Protein AF-A0A497L5P1-F1 (afdb_monomer_lite)

Secondary structure (DSSP, 8-state):
-EEEES---HHHHHHHHHHHHHHH-S--EEEE-----SS-SS--GGG-

Structure (mmCIF, N/CA/C/O backbone):
data_AF-A0A497L5P1-F1
#
_entry.id   AF-A0A497L5P1-F1
#
loop_
_atom_site.group_PDB
_atom_site.id
_atom_site.type_symbol
_atom_site.label_atom_id
_atom_site.label_alt_id
_atom_site.label_comp_id
_atom_site.label_asym_id
_atom_site.label_entity_id
_atom_site.label_seq_id
_atom_site.pdbx_PDB_ins_code
_atom_site.Cartn_x
_atom_site.Cartn_y
_atom_site.Cartn_z
_atom_site.occupancy
_atom_site.B_iso_or_equiv
_atom_site.auth_seq_id
_atom_site.auth_comp_id
_atom_site.auth_asym_id
_atom_site.auth_atom_id
_atom_site.pdbx_PDB_model_num
ATOM 1 N N . MET A 1 1 ? -14.458 2.640 6.288 1.00 92.62 1 MET A N 1
ATOM 2 C CA . MET A 1 1 ? -13.887 2.912 4.948 1.00 92.62 1 MET A CA 1
ATOM 3 C C . MET A 1 1 ? -13.100 1.691 4.498 1.00 92.62 1 MET A C 1
ATOM 5 O O . MET A 1 1 ? -12.448 1.089 5.342 1.00 92.62 1 MET A O 1
ATOM 9 N N . LYS A 1 2 ? -13.168 1.316 3.214 1.00 95.94 2 LYS A N 1
ATOM 10 C CA . LYS A 1 2 ? -12.373 0.212 2.651 1.00 95.94 2 LYS A CA 1
ATOM 11 C C . LYS A 1 2 ? -11.239 0.776 1.802 1.00 95.94 2 LYS A C 1
ATOM 13 O O . LYS A 1 2 ? -11.490 1.644 0.973 1.00 95.94 2 LYS A O 1
ATOM 18 N N . VAL A 1 3 ? -10.025 0.280 2.010 1.00 97.44 3 VAL A N 1
ATOM 19 C CA . VAL A 1 3 ? -8.809 0.737 1.325 1.00 97.44 3 VAL A CA 1
ATOM 20 C C . VAL A 1 3 ? -8.086 -0.483 0.764 1.00 97.44 3 VAL A C 1
ATOM 22 O O . VAL A 1 3 ? -7.726 -1.395 1.512 1.00 97.44 3 VAL A O 1
ATOM 25 N N . ALA A 1 4 ? -7.881 -0.511 -0.552 1.00 97.56 4 ALA A N 1
ATOM 26 C CA . ALA A 1 4 ? -7.100 -1.545 -1.221 1.00 97.56 4 ALA A CA 1
ATOM 27 C C . ALA A 1 4 ? -5.668 -1.046 -1.449 1.00 97.56 4 ALA A C 1
ATOM 29 O O . ALA A 1 4 ? -5.466 0.011 -2.042 1.00 97.56 4 ALA A O 1
ATOM 30 N N . VAL A 1 5 ? -4.675 -1.805 -0.989 1.00 97.69 5 VAL A N 1
ATOM 31 C CA . VAL A 1 5 ? -3.252 -1.495 -1.177 1.00 97.69 5 VAL A CA 1
ATOM 32 C C . VAL A 1 5 ? -2.698 -2.428 -2.243 1.00 97.69 5 VAL A C 1
ATOM 34 O O . VAL A 1 5 ? -2.644 -3.636 -2.022 1.00 97.69 5 VAL A O 1
ATOM 37 N N . GLY A 1 6 ? -2.261 -1.874 -3.377 1.00 97.12 6 GLY A N 1
ATOM 38 C CA . GLY A 1 6 ? -1.647 -2.601 -4.499 1.00 97.12 6 GLY A CA 1
ATOM 39 C C . GLY A 1 6 ? -0.236 -3.127 -4.203 1.00 97.12 6 GLY A C 1
ATOM 40 O O . GLY A 1 6 ? 0.682 -2.957 -4.997 1.00 97.12 6 GLY A O 1
ATOM 41 N N . SER A 1 7 ? -0.011 -3.682 -3.014 1.00 95.75 7 SER A N 1
ATOM 42 C CA . SER A 1 7 ? 1.268 -4.236 -2.588 1.00 95.75 7 SER A CA 1
ATOM 43 C C . SER A 1 7 ? 1.060 -5.307 -1.525 1.00 95.75 7 SER A C 1
ATOM 45 O O . SER A 1 7 ? 0.204 -5.174 -0.653 1.00 95.75 7 SER A O 1
ATOM 47 N N . ALA A 1 8 ? 1.895 -6.345 -1.565 1.00 95.44 8 ALA A N 1
ATOM 48 C CA . ALA A 1 8 ? 1.988 -7.358 -0.513 1.00 95.44 8 ALA A CA 1
ATOM 49 C C . ALA A 1 8 ? 3.094 -7.048 0.519 1.00 95.44 8 ALA A C 1
ATOM 51 O O . ALA A 1 8 ? 3.342 -7.854 1.411 1.00 95.44 8 ALA A O 1
ATOM 52 N N . ASN A 1 9 ? 3.787 -5.907 0.403 1.00 96.50 9 ASN A N 1
ATOM 53 C CA . ASN A 1 9 ? 4.847 -5.543 1.341 1.00 96.50 9 ASN A CA 1
ATOM 54 C C . ASN A 1 9 ? 4.237 -5.124 2.700 1.00 96.50 9 ASN A C 1
ATOM 56 O O . ASN A 1 9 ? 3.491 -4.139 2.739 1.00 96.50 9 ASN A O 1
ATOM 60 N N . PRO A 1 10 ? 4.573 -5.806 3.814 1.00 96.56 10 PRO A N 1
ATOM 61 C CA . PRO A 1 10 ? 3.977 -5.538 5.123 1.00 96.56 10 PRO A CA 1
ATOM 62 C C . PRO A 1 10 ? 4.240 -4.115 5.629 1.00 96.56 10 PRO A C 1
ATOM 64 O O . PRO A 1 10 ? 3.361 -3.533 6.259 1.00 96.56 10 PRO A O 1
ATOM 67 N N . VAL A 1 11 ? 5.391 -3.521 5.297 1.00 98.06 11 VAL A N 1
ATOM 68 C CA . VAL A 1 11 ? 5.742 -2.150 5.702 1.00 98.06 11 VAL A CA 1
ATOM 69 C C . VAL A 1 11 ? 4.826 -1.137 5.018 1.00 98.06 11 VAL A C 1
ATOM 71 O O . VAL A 1 11 ? 4.283 -0.251 5.672 1.00 98.06 11 VAL A O 1
ATOM 74 N N . LYS A 1 12 ? 4.573 -1.302 3.711 1.00 97.19 12 LYS A N 1
ATOM 75 C CA . LYS A 1 12 ? 3.648 -0.425 2.972 1.00 97.19 12 LYS A CA 1
ATOM 76 C C . LYS A 1 12 ? 2.220 -0.549 3.507 1.00 97.19 12 LYS A C 1
ATOM 78 O O . LYS A 1 12 ? 1.527 0.452 3.650 1.00 97.19 12 LYS A O 1
ATOM 83 N N . ILE A 1 13 ? 1.786 -1.766 3.835 1.00 97.75 13 ILE A N 1
ATOM 84 C CA . ILE A 1 13 ? 0.450 -2.018 4.393 1.00 97.75 13 ILE A CA 1
ATOM 85 C C . ILE A 1 13 ? 0.294 -1.363 5.776 1.00 97.75 13 ILE A C 1
ATOM 87 O O . ILE A 1 13 ? -0.755 -0.779 6.052 1.00 97.75 13 ILE A O 1
ATOM 91 N N . GLN A 1 14 ? 1.312 -1.449 6.641 1.00 97.44 14 GLN A N 1
ATOM 92 C CA . GLN A 1 14 ? 1.298 -0.818 7.966 1.00 97.44 14 GLN A CA 1
ATOM 93 C C . GLN A 1 14 ? 1.282 0.708 7.872 1.00 97.44 14 GLN A C 1
ATOM 95 O O . GLN A 1 14 ? 0.413 1.325 8.480 1.00 97.44 14 GLN A O 1
ATOM 100 N N . ALA A 1 15 ? 2.136 1.297 7.031 1.00 98.06 15 ALA A N 1
ATOM 101 C CA . ALA A 1 15 ? 2.171 2.744 6.829 1.00 98.06 15 ALA A CA 1
ATOM 102 C C . ALA A 1 15 ? 0.805 3.299 6.384 1.00 98.06 15 ALA A C 1
ATOM 104 O O . ALA A 1 15 ? 0.308 4.274 6.942 1.00 98.06 15 ALA A O 1
ATOM 105 N N . VAL A 1 16 ? 0.145 2.637 5.425 1.00 97.75 16 VAL A N 1
ATOM 106 C CA . VAL A 1 16 ? -1.204 3.038 4.991 1.00 97.75 16 VAL A CA 1
ATOM 107 C C . VAL A 1 16 ? -2.216 2.884 6.129 1.00 97.75 16 VAL A C 1
ATOM 109 O O . VAL A 1 16 ? -3.055 3.760 6.315 1.00 97.75 16 VAL A O 1
ATOM 112 N N . ARG A 1 17 ? -2.152 1.799 6.912 1.00 96.88 17 ARG A N 1
ATOM 113 C CA . ARG A 1 17 ? -3.063 1.580 8.047 1.00 96.88 17 ARG A CA 1
ATOM 114 C C . ARG A 1 17 ? -2.962 2.692 9.087 1.00 96.88 17 ARG A C 1
ATOM 116 O O . ARG A 1 17 ? -4.000 3.140 9.561 1.00 96.88 17 ARG A O 1
ATOM 123 N N . GLU A 1 18 ? -1.748 3.084 9.455 1.00 97.50 18 GLU A N 1
ATOM 124 C CA . GLU A 1 18 ? -1.495 4.115 10.466 1.00 97.50 18 GLU A CA 1
ATOM 125 C C . GLU A 1 18 ? -2.044 5.466 10.007 1.00 97.50 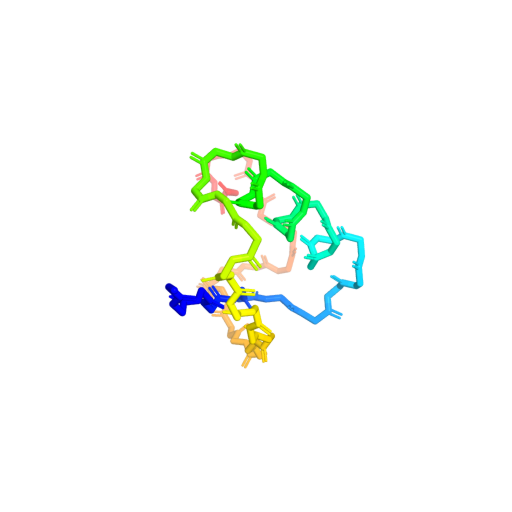18 GLU A C 1
ATOM 127 O O . GLU A 1 18 ? -2.939 6.009 10.652 1.00 97.50 18 GLU A O 1
ATOM 132 N N . VAL A 1 19 ? -1.622 5.933 8.828 1.00 97.94 19 VAL A N 1
ATOM 133 C CA . VAL A 1 19 ? -2.040 7.238 8.292 1.00 97.94 19 VAL A CA 1
ATOM 134 C C . VAL A 1 19 ? -3.550 7.296 8.062 1.00 97.94 19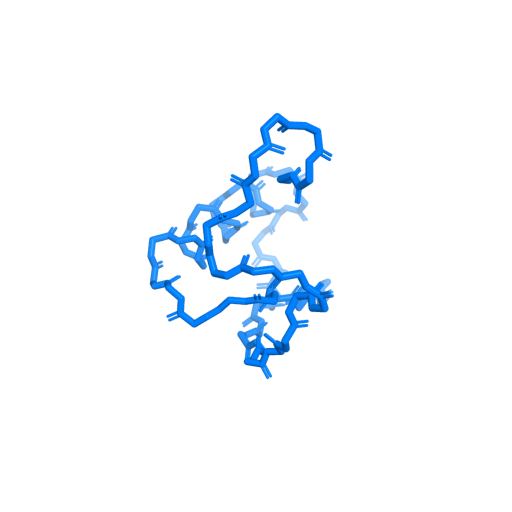 VAL A C 1
ATOM 136 O O . VAL A 1 19 ? -4.200 8.282 8.403 1.00 97.94 19 VAL A O 1
ATOM 139 N N . PHE A 1 20 ? -4.157 6.238 7.512 1.00 97.81 20 PHE A N 1
ATOM 140 C CA . PHE A 1 20 ? -5.602 6.257 7.279 1.00 97.81 20 PHE A CA 1
ATOM 141 C C . PHE A 1 20 ? -6.405 6.225 8.578 1.00 97.81 20 PHE A C 1
ATOM 143 O O . PHE A 1 20 ? -7.471 6.834 8.629 1.00 97.81 20 PHE A O 1
ATOM 150 N N . ARG A 1 21 ? -5.929 5.539 9.622 1.00 96.38 21 ARG A N 1
ATOM 151 C CA . ARG A 1 21 ? -6.593 5.571 10.931 1.00 96.38 21 ARG A CA 1
ATOM 152 C C . ARG A 1 21 ? -6.464 6.925 11.606 1.00 96.38 21 ARG A C 1
ATOM 154 O O . ARG A 1 21 ? -7.430 7.383 12.203 1.00 96.38 21 ARG A O 1
ATOM 161 N N . GLU A 1 22 ? -5.312 7.570 11.471 1.00 97.50 22 GLU A N 1
ATOM 162 C CA . GLU A 1 22 ? -5.087 8.916 11.994 1.00 97.50 22 GLU A CA 1
ATOM 163 C C . GLU A 1 22 ? -6.021 9.939 11.332 1.00 97.50 22 GLU A C 1
ATOM 165 O O . GLU A 1 22 ? -6.696 10.702 12.018 1.00 97.50 22 GLU A O 1
ATOM 170 N N . VAL A 1 23 ? -6.122 9.915 9.999 1.00 97.56 23 VAL A N 1
ATOM 171 C CA . VAL A 1 23 ? -6.884 10.918 9.235 1.00 97.56 23 VAL A CA 1
ATOM 172 C C . VAL A 1 23 ? -8.389 10.629 9.213 1.00 97.56 23 VAL A C 1
ATOM 174 O O . VAL A 1 23 ? -9.199 11.553 9.280 1.00 97.56 23 VAL A O 1
ATOM 177 N N . PHE A 1 24 ? -8.788 9.358 9.103 1.00 96.00 24 PHE A N 1
ATOM 178 C CA . PHE A 1 24 ? -10.188 8.956 8.893 1.00 96.00 24 PHE A CA 1
ATOM 179 C C . PHE A 1 24 ? -10.805 8.207 10.087 1.00 96.00 24 PHE A C 1
ATOM 181 O O . PHE A 1 24 ? -11.970 7.800 10.024 1.00 96.00 24 PHE A O 1
ATOM 188 N N . GLY A 1 25 ? -10.053 8.036 11.177 1.00 94.06 25 GLY A N 1
ATOM 189 C CA . GLY A 1 25 ? -10.467 7.326 12.385 1.00 94.06 25 GLY A CA 1
ATOM 190 C C . GLY A 1 25 ? -10.304 5.803 12.306 1.00 94.06 25 GLY A C 1
ATOM 191 O O . GLY A 1 25 ? -9.977 5.219 11.278 1.00 94.06 25 GLY A O 1
ATOM 192 N N . GLU A 1 26 ? -10.594 5.116 13.411 1.00 91.06 26 GLU A N 1
ATOM 193 C CA . GLU A 1 26 ? -10.280 3.686 13.589 1.00 91.06 26 GLU A CA 1
ATOM 194 C C . GLU A 1 26 ? -11.026 2.718 12.649 1.00 91.06 26 GLU A C 1
ATOM 196 O O . GLU A 1 26 ? -10.578 1.591 12.419 1.00 91.06 26 GLU A O 1
ATOM 201 N N . LYS A 1 27 ? -12.162 3.132 12.069 1.00 94.31 27 LYS A N 1
ATOM 202 C CA . LYS A 1 27 ? -13.013 2.286 11.207 1.00 94.31 27 LYS A CA 1
ATOM 203 C C . LYS A 1 27 ? -12.497 2.211 9.760 1.00 94.31 27 LYS A C 1
ATOM 205 O O . LYS A 1 27 ? -13.238 2.472 8.801 1.00 94.31 27 LYS A O 1
ATOM 210 N N . VAL A 1 28 ? -11.231 1.830 9.598 1.00 95.94 28 VAL A N 1
ATOM 211 C CA . VAL A 1 28 ? -10.578 1.593 8.301 1.00 95.94 28 VAL A CA 1
ATOM 212 C C . VAL A 1 28 ? -10.236 0.111 8.142 1.00 95.94 28 VAL A C 1
ATOM 214 O O . VAL A 1 28 ? -9.505 -0.475 8.942 1.00 95.94 28 VAL A O 1
ATOM 217 N N . GLU A 1 29 ? -10.742 -0.485 7.064 1.00 96.38 29 GLU A N 1
ATOM 218 C CA . GLU A 1 29 ? -10.445 -1.852 6.638 1.00 96.38 29 GLU A CA 1
ATOM 219 C C . GLU A 1 29 ? -9.431 -1.817 5.489 1.00 96.38 29 GLU A C 1
ATOM 221 O O . GLU A 1 29 ? -9.729 -1.333 4.395 1.00 96.38 29 GLU A O 1
ATOM 226 N N . ILE A 1 30 ? -8.228 -2.333 5.745 1.00 96.88 30 ILE A N 1
ATOM 227 C CA . ILE A 1 30 ? -7.123 -2.392 4.779 1.00 96.88 30 ILE A CA 1
ATOM 228 C C . ILE A 1 30 ? -7.083 -3.793 4.163 1.00 96.88 30 ILE A C 1
ATOM 230 O O . ILE A 1 30 ? -6.972 -4.774 4.899 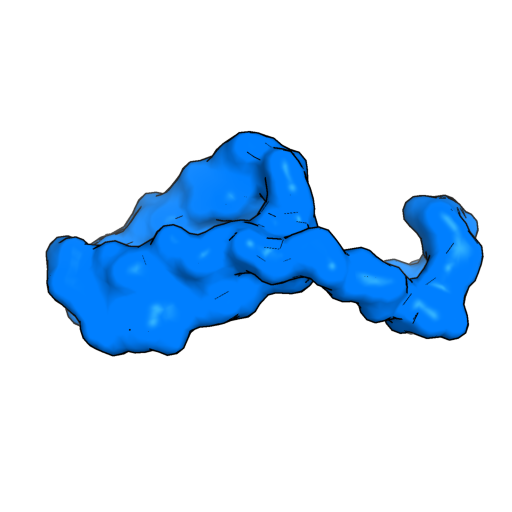1.00 96.88 30 ILE A O 1
ATOM 234 N N . THR A 1 31 ? -7.115 -3.885 2.833 1.00 97.69 31 THR A N 1
ATOM 235 C CA . THR A 1 31 ? -6.958 -5.140 2.077 1.00 97.69 31 THR A CA 1
ATOM 236 C C . THR A 1 31 ? -5.739 -5.048 1.164 1.00 97.69 31 THR A C 1
ATOM 238 O O . THR A 1 31 ? -5.640 -4.122 0.362 1.00 97.69 31 THR A O 1
ATOM 241 N N . SER A 1 32 ? -4.808 -5.999 1.257 1.00 96.94 32 SER A N 1
ATOM 242 C CA . SER A 1 32 ? -3.681 -6.089 0.322 1.00 96.94 32 SER A CA 1
ATOM 243 C C . SER A 1 32 ? -4.103 -6.796 -0.961 1.00 96.94 32 SER A C 1
ATOM 245 O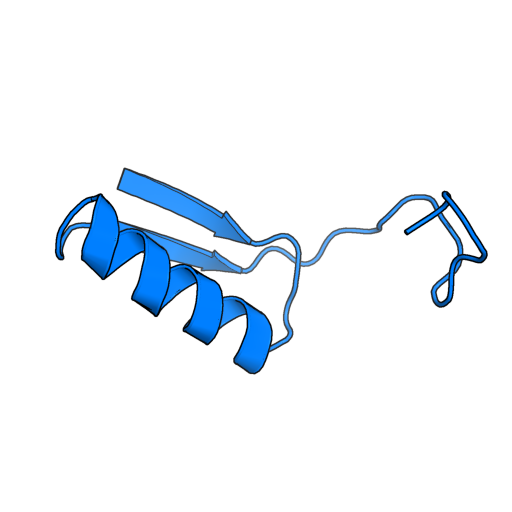 O . SER A 1 32 ? -4.669 -7.889 -0.902 1.00 96.94 32 SER A O 1
ATOM 247 N N . VAL A 1 33 ? -3.766 -6.222 -2.110 1.00 97.50 33 VAL A N 1
ATOM 248 C CA . VAL A 1 33 ? -4.021 -6.805 -3.427 1.00 97.50 33 VAL A CA 1
ATOM 249 C C . VAL A 1 33 ? -2.696 -6.904 -4.171 1.00 97.50 33 VAL A C 1
ATOM 251 O O . VAL A 1 33 ? -1.988 -5.913 -4.345 1.00 97.50 33 VAL A O 1
ATOM 254 N N . LYS A 1 34 ? -2.341 -8.117 -4.601 1.00 95.00 34 LYS A N 1
ATOM 255 C CA . LYS A 1 34 ? -1.190 -8.333 -5.477 1.00 95.00 34 LYS A CA 1
ATOM 256 C C . LYS A 1 34 ? -1.615 -8.003 -6.905 1.00 95.00 34 LYS A C 1
ATOM 258 O O . LYS A 1 34 ? -2.443 -8.709 -7.470 1.00 95.00 34 LYS A O 1
ATOM 263 N N . VAL A 1 35 ? -1.055 -6.934 -7.454 1.00 95.25 35 VAL A N 1
ATOM 264 C CA . VAL A 1 35 ? -1.315 -6.448 -8.814 1.00 95.25 35 VAL A CA 1
ATOM 265 C C . VAL A 1 35 ? 0.007 -6.155 -9.513 1.00 95.25 35 VAL A C 1
ATOM 267 O O . VAL A 1 35 ? 1.010 -5.898 -8.845 1.00 95.25 35 VAL A O 1
ATOM 270 N N . ASP A 1 36 ? 0.003 -6.237 -10.839 1.00 93.44 36 ASP A N 1
ATOM 271 C CA . ASP A 1 36 ? 1.129 -5.825 -11.675 1.00 93.44 36 ASP A CA 1
ATOM 272 C C . ASP A 1 36 ? 1.119 -4.296 -11.846 1.00 93.44 36 ASP A C 1
ATOM 274 O O . ASP A 1 36 ? 0.046 -3.689 -11.881 1.00 93.44 36 ASP A O 1
ATOM 278 N N . SER A 1 37 ? 2.294 -3.670 -11.916 1.00 92.25 37 SER A N 1
ATOM 279 C CA . SER A 1 37 ? 2.425 -2.222 -12.117 1.00 92.25 37 SER A CA 1
ATOM 280 C C . SER A 1 37 ? 2.309 -1.806 -13.587 1.00 92.25 37 SER A C 1
ATOM 282 O O . SER A 1 37 ? 2.130 -0.624 -13.863 1.00 92.25 37 SER A O 1
ATOM 284 N N . GLY A 1 38 ? 2.426 -2.743 -14.534 1.00 94.00 38 GLY A N 1
ATOM 285 C CA . GLY A 1 38 ? 2.473 -2.467 -15.973 1.00 94.00 38 GLY A CA 1
ATOM 286 C C . GLY A 1 38 ? 3.791 -1.842 -16.450 1.00 94.00 38 GLY A C 1
ATOM 287 O O . GLY A 1 38 ? 3.916 -1.510 -17.626 1.00 94.00 38 GLY A O 1
ATOM 288 N N . VAL A 1 39 ? 4.771 -1.696 -15.552 1.00 94.06 39 VAL A N 1
ATOM 289 C CA . VAL A 1 39 ? 6.110 -1.130 -15.790 1.00 94.06 39 VAL A CA 1
ATOM 290 C C . VAL A 1 39 ? 7.178 -2.059 -15.198 1.00 94.06 39 VAL A C 1
ATOM 292 O O . VAL A 1 39 ? 6.840 -2.927 -14.388 1.00 94.06 39 VAL A O 1
ATOM 295 N N . PRO A 1 40 ? 8.467 -1.913 -15.561 1.00 92.44 40 PRO A N 1
ATOM 296 C CA . PRO A 1 40 ? 9.533 -2.732 -14.990 1.00 92.44 40 PRO A CA 1
ATOM 297 C C . PRO A 1 40 ? 9.568 -2.704 -13.455 1.00 92.44 40 PRO A C 1
ATOM 299 O O . PRO A 1 40 ? 9.232 -1.703 -12.829 1.00 92.44 40 PRO A O 1
ATOM 302 N N . THR A 1 41 ? 10.061 -3.786 -12.842 1.00 91.25 41 THR A N 1
ATOM 303 C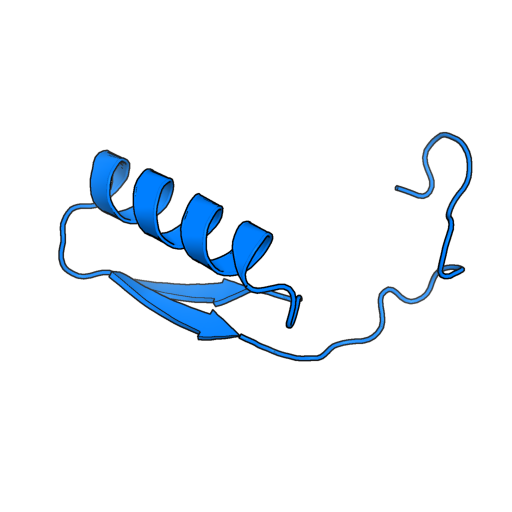 CA . THR A 1 41 ? 10.184 -3.919 -11.375 1.00 91.25 41 THR A CA 1
ATOM 304 C C . THR A 1 41 ? 10.959 -2.773 -10.725 1.00 91.25 41 THR A C 1
ATOM 306 O O . THR A 1 41 ? 10.664 -2.390 -9.595 1.00 91.25 41 THR A O 1
ATOM 309 N N . GLN A 1 42 ? 11.955 -2.241 -11.433 1.00 93.12 42 GLN A N 1
ATOM 310 C CA . GLN A 1 42 ? 12.659 -1.021 -11.070 1.00 93.12 42 GLN A CA 1
ATOM 311 C C . GLN A 1 42 ? 12.451 -0.009 -12.200 1.00 93.12 42 GLN A C 1
ATOM 313 O O . GLN A 1 42 ? 13.196 -0.041 -13.183 1.00 93.12 42 GLN A O 1
ATOM 318 N N . PRO A 1 43 ? 11.441 0.859 -12.080 1.00 92.62 43 PRO A N 1
ATOM 319 C CA . PRO A 1 43 ? 11.258 1.964 -13.003 1.00 92.62 43 PRO A CA 1
ATOM 320 C C . PRO A 1 43 ? 12.391 2.990 -12.854 1.00 92.62 43 PRO A C 1
ATOM 322 O O . PRO A 1 43 ? 13.033 3.074 -11.797 1.00 92.62 43 PRO A O 1
ATOM 325 N N . PHE A 1 44 ? 12.651 3.771 -13.903 1.00 92.88 44 PHE A N 1
ATOM 326 C CA . PHE A 1 44 ? 13.621 4.864 -13.878 1.00 92.88 44 PHE A CA 1
ATOM 327 C C . PHE A 1 44 ? 12.930 6.218 -14.048 1.00 92.88 44 PHE A C 1
ATOM 329 O O . PHE A 1 44 ? 11.990 6.378 -14.820 1.00 92.88 44 PHE A O 1
ATOM 336 N N . LYS A 1 45 ? 13.462 7.246 -13.375 1.00 90.94 45 LYS A N 1
ATOM 337 C CA . LYS A 1 45 ? 12.948 8.625 -13.448 1.00 90.94 45 LYS A CA 1
ATOM 338 C C . LYS A 1 45 ? 11.449 8.675 -13.098 1.00 90.94 45 LYS A C 1
ATOM 340 O O . LYS A 1 45 ? 11.073 8.274 -12.002 1.00 90.94 45 LYS A O 1
ATOM 345 N N . GLU A 1 46 ? 10.617 9.172 -14.010 1.00 86.56 46 GLU A N 1
ATOM 346 C CA . GLU A 1 46 ? 9.184 9.417 -13.804 1.00 86.56 46 GLU A CA 1
ATOM 347 C C . GLU A 1 46 ? 8.303 8.179 -14.023 1.00 86.56 46 GLU A C 1
ATOM 349 O O . GLU A 1 46 ? 7.084 8.275 -14.001 1.00 86.56 46 GLU A O 1
ATOM 354 N N . GLU A 1 47 ? 8.898 7.001 -14.213 1.00 80.00 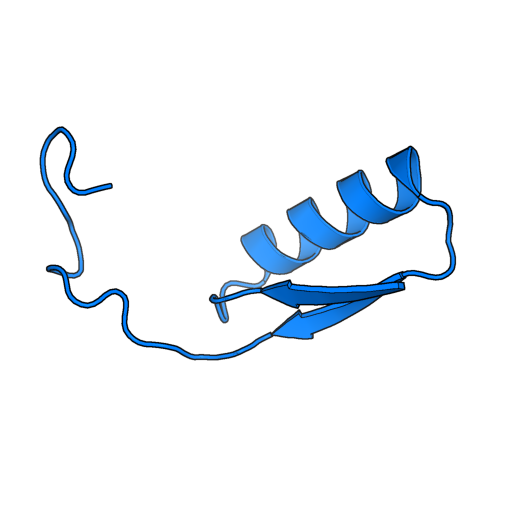47 GLU A N 1
ATOM 355 C CA . GLU A 1 47 ? 8.156 5.741 -14.322 1.00 80.00 47 GLU A CA 1
ATOM 356 C C . GLU A 1 47 ? 7.723 5.165 -12.946 1.00 80.00 47 GLU A C 1
ATOM 358 O O . GLU A 1 47 ? 7.181 4.059 -12.901 1.00 80.00 47 GLU A O 1
ATOM 363 N N . THR A 1 48 ? 8.001 5.867 -11.832 1.00 70.12 48 THR A N 1
ATOM 364 C CA . THR A 1 48 ? 7.850 5.376 -10.440 1.00 70.12 48 THR A CA 1
ATOM 365 C C . THR A 1 48 ? 6.573 5.849 -9.753 1.00 70.12 48 THR A C 1
ATOM 367 O O . THR A 1 48 ? 6.228 7.040 -9.910 1.00 70.12 48 THR A O 1
#

Foldseek 3Di:
DEEEDQDPDVVSQVVCQVVCCVVVNDPYHYHYDPDDLVDDPDDPDPSD

Radius of gyration: 12.85 Å; chains: 1; bounding box: 28×19×30 Å

pLDDT: mean 94.61, std 4.86, range [70.12, 98.06]

Sequence (48 aa):
MKVAVGSANPVKIQAVREVFREVFGEKVEITSVKVDSGVPTQPFKEET